Protein AF-A0A392M784-F1 (afdb_monomer_lite)

Organism: NCBI:txid97028

Sequence (162 aa):
MFQVIPKKRFYEVVTKDGVGLSFVLMVRTCFLNGAAPGSGLGYVGDTRVNPDLSTIRTIPWCKQDEMVIGDMNLKPGQAWEYCPRETLRRVCKILKDEFDLVVNAGFENEFYLLKSIAREGKEEWVPFDSSPYGCSAAFDDVSPLLREITSALHSMGIPVEQ

Foldseek 3Di:
DDDDDPPVCCVPPCQPFADKDAQFVLQQDPVPSGGDPPPPGDRPAIWGWHWDPVQWAQQPVHNVDIDTHTFTANDVVHGDPSGVVVVVVVVQCCCCPVPVDHDDDDDDDDDFDWDWDQDPNDTDIDGPDDDDPPDPVVCVVCVVVVVVVCVRCVSSVHHDDD

Structure (mmCIF, N/CA/C/O backbone):
data_AF-A0A392M784-F1
#
_entry.id   AF-A0A392M784-F1
#
loop_
_atom_site.group_PDB
_atom_site.id
_atom_site.type_symbol
_atom_site.label_atom_id
_atom_site.label_alt_id
_atom_site.label_comp_id
_atom_site.label_asym_id
_atom_site.label_entity_id
_atom_site.label_seq_id
_atom_site.pdbx_PDB_ins_code
_atom_site.Cartn_x
_atom_site.Cartn_y
_atom_site.Cartn_z
_atom_site.occupancy
_atom_site.B_iso_or_equiv
_atom_site.auth_seq_id
_atom_site.auth_comp_id
_atom_site.auth_asym_id
_atom_site.auth_atom_id
_atom_site.pdbx_PDB_model_num
ATOM 1 N N . MET A 1 1 ? 7.835 -0.022 7.501 1.00 67.81 1 MET A N 1
ATOM 2 C CA . MET A 1 1 ? 8.248 -1.076 8.456 1.00 67.81 1 MET A CA 1
ATOM 3 C C . MET A 1 1 ? 7.187 -2.159 8.470 1.00 67.81 1 MET A C 1
ATOM 5 O O . MET A 1 1 ? 6.022 -1.812 8.349 1.00 67.81 1 MET A O 1
ATOM 9 N N . PHE A 1 2 ? 7.567 -3.427 8.611 1.00 85.75 2 PHE A N 1
ATOM 10 C CA . PHE A 1 2 ? 6.635 -4.548 8.754 1.00 85.75 2 PHE A CA 1
ATOM 11 C C . PHE A 1 2 ? 7.114 -5.479 9.873 1.00 85.75 2 PHE A C 1
ATOM 13 O O . PHE A 1 2 ? 8.281 -5.431 10.263 1.00 85.75 2 PHE A O 1
ATOM 20 N N . GLN A 1 3 ? 6.213 -6.308 10.395 1.00 91.75 3 GLN A N 1
ATOM 21 C CA . GLN A 1 3 ? 6.540 -7.394 11.316 1.00 91.75 3 GLN A CA 1
ATOM 22 C C . GLN A 1 3 ? 6.053 -8.708 10.710 1.00 91.75 3 GLN A C 1
ATOM 24 O O . GLN A 1 3 ? 4.941 -8.772 10.191 1.00 91.75 3 GLN A O 1
ATOM 29 N N . VAL A 1 4 ? 6.880 -9.748 10.784 1.00 95.31 4 VAL A N 1
ATOM 30 C CA . VAL A 1 4 ? 6.514 -11.097 10.340 1.00 95.31 4 VAL A CA 1
ATOM 31 C C . VAL A 1 4 ? 6.059 -11.888 11.556 1.00 95.31 4 VAL A C 1
ATOM 33 O O . VAL A 1 4 ? 6.756 -11.939 12.570 1.00 95.31 4 VAL A O 1
ATOM 36 N N . ILE A 1 5 ? 4.872 -12.481 11.470 1.00 96.75 5 ILE A N 1
ATOM 37 C CA . ILE A 1 5 ? 4.220 -13.145 12.597 1.00 96.75 5 ILE A CA 1
ATOM 38 C C . ILE A 1 5 ? 3.848 -14.565 12.166 1.00 96.75 5 ILE A C 1
ATOM 40 O O . ILE A 1 5 ? 3.174 -14.723 11.150 1.00 96.75 5 ILE A O 1
ATOM 44 N N . PRO A 1 6 ? 4.220 -15.608 12.932 1.00 97.31 6 PRO A N 1
ATOM 45 C CA . PRO A 1 6 ? 3.782 -16.966 12.637 1.00 97.31 6 PRO A CA 1
ATOM 46 C C . PRO A 1 6 ? 2.255 -17.064 12.577 1.00 97.31 6 PRO A C 1
ATOM 48 O O . PRO A 1 6 ? 1.573 -16.605 13.498 1.00 97.31 6 PRO A O 1
ATOM 51 N N . LYS A 1 7 ? 1.724 -17.731 11.543 1.00 96.00 7 LYS A N 1
ATOM 52 C CA . LYS A 1 7 ? 0.280 -17.837 11.263 1.00 96.00 7 LYS A CA 1
ATOM 53 C C . LYS A 1 7 ? -0.553 -18.188 12.499 1.00 96.00 7 LYS A C 1
ATOM 55 O O . LYS A 1 7 ? -1.526 -17.508 12.807 1.00 96.00 7 LYS A O 1
ATOM 60 N N . LYS A 1 8 ? -0.128 -19.201 13.263 1.00 97.44 8 LYS A N 1
ATOM 61 C CA . LYS A 1 8 ? -0.809 -19.617 14.499 1.00 97.44 8 LYS A CA 1
ATOM 62 C C . LYS A 1 8 ? -0.930 -18.465 15.508 1.00 97.44 8 LYS A C 1
ATOM 64 O O . LYS A 1 8 ? -2.023 -18.165 15.971 1.00 97.44 8 LYS A O 1
ATOM 69 N N . ARG A 1 9 ? 0.177 -17.764 15.785 1.00 97.38 9 ARG A N 1
ATOM 70 C CA . ARG A 1 9 ? 0.198 -16.611 16.700 1.00 97.38 9 ARG A CA 1
ATOM 71 C C . ARG A 1 9 ? -0.657 -15.460 16.177 1.00 97.38 9 ARG A C 1
ATOM 73 O O . ARG A 1 9 ? -1.305 -14.788 16.977 1.00 97.38 9 ARG A O 1
ATOM 80 N N . PHE A 1 10 ? -0.647 -15.227 14.865 1.00 97.44 10 PHE A N 1
ATOM 81 C CA . PHE A 1 10 ? -1.450 -14.175 14.257 1.00 97.44 10 PHE A CA 1
ATOM 82 C C . PHE A 1 10 ? -2.935 -14.370 14.583 1.00 97.44 10 PHE A C 1
ATOM 84 O O . PHE A 1 10 ? -3.530 -13.512 15.232 1.00 97.44 10 PHE A O 1
ATOM 91 N N . TYR A 1 11 ? -3.493 -15.532 14.230 1.00 96.75 11 TYR A N 1
ATOM 92 C CA . TYR A 1 11 ? -4.918 -15.817 14.409 1.00 96.75 11 TYR A CA 1
ATOM 93 C C . TYR A 1 11 ? -5.334 -16.035 15.873 1.00 96.75 11 TYR A C 1
ATOM 95 O O . TYR A 1 11 ? -6.456 -15.685 16.235 1.00 96.75 11 TYR A O 1
ATOM 103 N N . GLU A 1 12 ? -4.463 -16.585 16.726 1.00 97.50 12 GLU A N 1
ATOM 104 C CA . GLU A 1 12 ? -4.803 -16.857 18.132 1.00 97.50 12 GLU A CA 1
ATOM 105 C C . GLU A 1 12 ? -4.721 -15.616 19.033 1.00 97.50 12 GLU A C 1
ATOM 107 O O . GLU A 1 12 ? -5.542 -15.485 19.951 1.00 97.50 12 GLU A O 1
ATOM 112 N N . VAL A 1 13 ? -3.750 -14.729 18.771 1.00 96.81 13 VAL A N 1
ATOM 113 C CA . VAL A 1 13 ? -3.366 -13.617 19.659 1.00 96.81 13 VAL A CA 1
ATOM 114 C C . VAL A 1 13 ? -3.489 -12.264 18.964 1.00 96.81 13 VAL A C 1
ATOM 116 O O . VAL A 1 13 ? -4.192 -11.383 19.446 1.00 96.81 13 VAL A O 1
ATOM 119 N N . VAL A 1 14 ? -2.819 -12.069 17.826 1.00 96.06 14 VAL A N 1
ATOM 120 C CA . VAL A 1 14 ? -2.635 -10.723 17.240 1.00 96.06 14 VAL A CA 1
ATOM 121 C C . VAL A 1 14 ? -3.935 -10.135 16.704 1.00 96.06 14 VAL A C 1
ATOM 123 O O . VAL A 1 14 ? -4.141 -8.930 16.805 1.00 96.06 14 VAL A O 1
ATOM 126 N N . THR A 1 15 ? -4.841 -10.965 16.195 1.00 95.75 15 THR A N 1
ATOM 127 C CA . THR A 1 15 ? -6.187 -10.524 15.796 1.00 95.75 15 THR A CA 1
ATOM 128 C C . THR A 1 15 ? -6.997 -9.931 16.951 1.00 95.75 15 THR A C 1
ATOM 130 O O . THR A 1 15 ? -7.871 -9.105 16.706 1.00 95.75 15 THR A O 1
ATOM 133 N N . LYS A 1 16 ? -6.700 -10.313 18.200 1.00 93.44 16 LYS A N 1
ATOM 134 C CA . LYS A 1 16 ? -7.401 -9.848 19.407 1.00 93.44 16 LYS A CA 1
ATOM 135 C C . LYS A 1 16 ? -6.649 -8.712 20.093 1.00 93.44 16 LYS A C 1
ATOM 137 O O . LYS A 1 16 ? -7.216 -7.656 20.352 1.00 93.44 16 LYS A O 1
ATOM 142 N N . ASP A 1 17 ? -5.357 -8.916 20.329 1.00 93.62 17 ASP A N 1
ATOM 143 C CA . ASP A 1 17 ? -4.550 -8.056 21.201 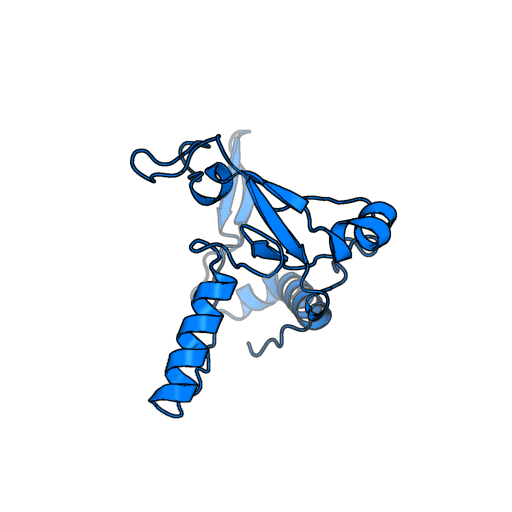1.00 93.62 17 ASP A CA 1
ATOM 144 C C . ASP A 1 17 ? -3.677 -7.058 20.424 1.00 93.62 17 ASP A C 1
ATOM 146 O O . ASP A 1 17 ? -3.053 -6.164 21.005 1.00 93.62 17 ASP A O 1
ATOM 150 N N . GLY A 1 18 ? -3.599 -7.217 19.100 1.00 94.06 18 GLY A N 1
ATOM 151 C CA . GLY A 1 18 ? -2.628 -6.523 18.266 1.00 94.06 18 GLY A CA 1
ATOM 152 C C . GLY A 1 18 ? -1.185 -6.909 18.600 1.00 94.06 18 GLY A C 1
ATOM 153 O O . GLY A 1 18 ? -0.894 -7.787 19.420 1.00 94.06 18 GLY A O 1
ATOM 154 N N . VAL A 1 19 ? -0.240 -6.229 17.963 1.00 94.88 19 VAL A N 1
ATOM 155 C CA . VAL A 1 19 ? 1.194 -6.413 18.208 1.00 94.88 19 VAL A CA 1
ATOM 156 C C . VAL A 1 19 ? 1.845 -5.100 18.630 1.00 94.88 19 VAL A C 1
ATOM 158 O O . VAL A 1 19 ? 1.451 -4.032 18.174 1.00 94.88 19 VAL A O 1
ATOM 161 N N . GLY A 1 20 ? 2.796 -5.162 19.562 1.00 93.50 20 GLY A N 1
ATOM 162 C CA . GLY A 1 20 ? 3.509 -3.976 20.035 1.00 93.50 20 GLY A CA 1
ATOM 163 C C . GLY A 1 20 ? 4.437 -3.404 18.961 1.00 93.50 20 GLY A C 1
ATOM 164 O O . GLY A 1 20 ? 5.107 -4.152 18.244 1.00 93.50 20 GLY A O 1
ATOM 165 N N . LEU A 1 21 ? 4.487 -2.079 18.871 1.00 92.88 21 LEU A N 1
ATOM 166 C CA . LEU A 1 21 ? 5.384 -1.336 17.996 1.00 92.88 21 LEU A CA 1
ATOM 167 C C . LEU A 1 21 ? 5.883 -0.087 18.734 1.00 92.88 21 LEU A C 1
ATOM 169 O O . LEU A 1 21 ? 5.079 0.739 19.155 1.00 92.88 21 LEU A O 1
ATOM 173 N N . SER A 1 22 ? 7.199 0.066 18.868 1.00 92.00 22 SER A N 1
ATOM 174 C CA . SER A 1 22 ? 7.787 1.229 19.545 1.00 92.00 22 SER A CA 1
ATOM 175 C C . SER A 1 22 ? 7.548 2.528 18.783 1.00 92.00 22 SER A C 1
ATOM 177 O O . SER A 1 22 ? 7.657 2.568 17.554 1.00 92.00 22 SER A O 1
ATOM 179 N N . PHE A 1 23 ? 7.277 3.614 19.514 1.00 92.38 23 PHE A N 1
ATOM 180 C CA . PHE A 1 23 ? 7.019 4.934 18.931 1.00 92.38 23 PHE A CA 1
ATOM 181 C C . PHE A 1 23 ? 8.160 5.448 18.052 1.00 92.38 23 PHE A C 1
ATOM 183 O O . PHE A 1 23 ? 7.907 6.096 17.034 1.00 92.38 23 PHE A O 1
ATOM 190 N N . VAL A 1 24 ? 9.411 5.108 18.385 1.00 90.50 24 VAL A N 1
ATOM 191 C CA . VAL A 1 24 ? 10.593 5.519 17.611 1.00 90.50 24 VAL A CA 1
ATOM 192 C C . VAL A 1 24 ? 10.512 5.108 16.140 1.00 90.50 24 VAL A C 1
ATOM 194 O O . VAL A 1 24 ? 11.099 5.748 15.270 1.00 90.50 24 VAL A O 1
ATOM 197 N N . LEU A 1 25 ? 9.773 4.040 15.840 1.00 89.62 25 LEU A N 1
ATOM 198 C CA . LEU A 1 25 ? 9.681 3.464 14.504 1.00 89.62 25 LEU A CA 1
ATOM 199 C C . LEU A 1 25 ? 8.876 4.355 13.549 1.00 89.62 25 LEU A C 1
ATOM 201 O O . LEU A 1 25 ? 9.091 4.274 12.342 1.00 89.62 25 LEU A O 1
ATOM 205 N N . MET A 1 26 ? 8.029 5.245 14.078 1.00 89.81 26 MET A N 1
ATOM 206 C CA . MET A 1 26 ? 7.319 6.258 13.289 1.00 89.81 26 MET A CA 1
ATOM 207 C C . MET A 1 26 ? 8.181 7.459 12.914 1.00 89.81 26 MET A C 1
ATOM 209 O O . MET A 1 26 ? 7.872 8.155 11.953 1.00 89.81 26 MET A O 1
ATOM 213 N N . VAL A 1 27 ? 9.259 7.705 13.658 1.00 89.50 27 VAL A N 1
ATOM 214 C CA . VAL A 1 27 ? 10.143 8.866 13.459 1.00 89.50 27 VAL A CA 1
ATOM 215 C C . VAL A 1 27 ? 11.533 8.465 12.992 1.00 89.50 27 VAL A C 1
ATOM 217 O O . VAL A 1 27 ? 12.440 9.298 12.935 1.00 89.50 27 VAL A O 1
ATOM 220 N N . ARG A 1 28 ? 11.723 7.186 12.657 1.00 89.31 28 ARG A N 1
ATOM 221 C CA . ARG A 1 28 ? 12.974 6.702 12.091 1.00 89.31 28 ARG A CA 1
ATOM 222 C C . ARG A 1 28 ? 13.112 7.225 10.666 1.00 89.31 28 ARG A C 1
ATOM 224 O O . ARG A 1 28 ? 12.283 6.931 9.809 1.00 89.31 28 ARG A O 1
ATOM 231 N N . THR A 1 29 ? 14.193 7.948 10.401 1.00 85.94 29 THR A N 1
ATOM 232 C CA . THR A 1 29 ? 14.493 8.431 9.049 1.00 85.94 29 THR A CA 1
ATOM 233 C C . THR A 1 29 ? 15.289 7.394 8.263 1.00 85.94 29 THR A C 1
ATOM 235 O O . THR A 1 29 ? 16.063 6.618 8.831 1.00 85.94 29 THR A O 1
ATOM 238 N N . CYS A 1 30 ? 15.121 7.391 6.939 1.00 85.06 30 CYS A N 1
ATOM 239 C CA . CYS A 1 30 ? 15.891 6.526 6.044 1.00 85.06 30 CYS A CA 1
ATOM 240 C C . CYS A 1 30 ? 17.397 6.834 6.078 1.00 85.06 30 CYS A C 1
ATOM 242 O O . CYS A 1 30 ? 18.202 5.922 5.936 1.00 85.06 30 CYS A O 1
ATOM 244 N N . PHE A 1 31 ? 17.776 8.095 6.313 1.00 84.25 31 PHE A N 1
ATOM 245 C CA . PHE A 1 31 ? 19.171 8.534 6.303 1.00 84.25 31 PHE A CA 1
ATOM 246 C C . PHE A 1 31 ? 19.920 8.229 7.607 1.00 84.25 31 PHE A C 1
ATOM 248 O O . PHE A 1 31 ? 21.057 7.774 7.570 1.00 84.25 31 PHE A O 1
ATOM 255 N N . LEU A 1 32 ? 19.301 8.464 8.770 1.00 82.81 32 LEU A N 1
ATOM 256 C CA . LEU A 1 32 ? 19.981 8.293 10.063 1.00 82.81 32 LEU A CA 1
ATOM 257 C C . LEU A 1 32 ? 19.871 6.868 10.609 1.00 82.81 32 LEU A C 1
ATOM 259 O O . LEU A 1 32 ? 20.575 6.522 11.554 1.00 82.81 32 LEU A O 1
ATOM 263 N N . ASN A 1 33 ? 18.927 6.073 10.089 1.00 82.25 33 ASN A N 1
ATOM 264 C CA . ASN A 1 33 ? 18.476 4.825 10.713 1.00 82.25 33 ASN A CA 1
ATOM 265 C C . ASN A 1 33 ? 18.160 4.998 12.219 1.00 82.25 33 ASN A C 1
ATOM 267 O O . ASN A 1 33 ? 18.283 4.075 13.024 1.00 82.25 33 ASN A O 1
ATOM 271 N N . GLY A 1 34 ? 17.742 6.207 12.597 1.00 84.25 34 GLY A N 1
ATOM 272 C CA . GLY A 1 34 ? 17.524 6.650 13.967 1.00 84.25 34 GLY A CA 1
ATOM 273 C C . GLY A 1 34 ? 16.402 7.679 14.036 1.00 84.25 34 GLY A C 1
ATOM 274 O O . GLY A 1 34 ? 15.895 8.128 13.004 1.00 84.25 34 GLY A O 1
ATOM 275 N N . ALA A 1 35 ? 15.994 8.017 15.258 1.00 86.75 35 ALA A N 1
ATOM 276 C CA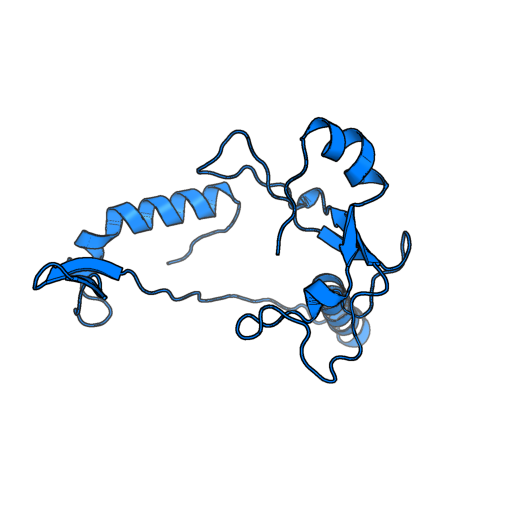 . ALA A 1 35 ? 14.940 8.996 15.497 1.00 86.75 35 ALA A CA 1
ATOM 277 C C . ALA A 1 35 ? 15.329 10.368 14.930 1.00 86.75 35 ALA A C 1
ATOM 279 O O . ALA A 1 35 ? 16.435 10.853 15.182 1.00 86.75 35 ALA A O 1
ATOM 280 N N . ALA A 1 36 ? 14.415 11.008 14.203 1.00 87.75 36 ALA A N 1
ATOM 281 C CA . ALA A 1 36 ? 14.577 12.395 13.792 1.00 87.75 36 ALA A CA 1
ATOM 282 C C . ALA A 1 36 ? 14.710 13.306 15.035 1.00 87.75 36 ALA A C 1
ATOM 284 O O . ALA A 1 36 ? 13.822 13.272 15.902 1.00 87.75 36 ALA A O 1
ATOM 285 N N . PRO A 1 37 ? 15.779 14.121 15.149 1.00 88.12 37 PRO A N 1
ATOM 286 C CA . PRO A 1 37 ? 15.921 15.081 16.241 1.00 88.12 37 PRO A CA 1
ATOM 287 C C . PRO A 1 37 ? 14.716 16.025 16.320 1.00 88.12 37 PRO A C 1
ATOM 289 O O . PRO A 1 37 ? 14.230 16.501 15.298 1.00 88.12 37 PRO A O 1
ATOM 292 N N . GLY A 1 38 ? 14.222 16.290 17.533 1.00 89.50 38 GLY A N 1
ATOM 293 C CA . GLY A 1 38 ? 13.086 17.196 17.755 1.00 89.50 38 GLY A CA 1
ATOM 294 C C . GLY A 1 38 ? 11.703 16.620 17.426 1.00 89.50 38 GLY A C 1
ATOM 295 O O . GLY A 1 38 ? 10.715 17.329 17.562 1.00 89.50 38 GLY A O 1
ATOM 296 N N . SER A 1 39 ? 11.598 15.343 17.045 1.00 88.38 39 SER A N 1
ATOM 297 C CA . SER A 1 39 ? 10.314 14.716 16.687 1.00 88.38 39 SER A CA 1
ATOM 298 C C . SER A 1 39 ? 9.352 14.478 17.858 1.00 88.38 39 SER A C 1
ATOM 300 O O . SER A 1 39 ? 8.193 14.139 17.635 1.00 88.38 39 SER A O 1
ATOM 302 N N . GLY A 1 40 ? 9.819 14.609 19.103 1.00 88.50 40 GLY A N 1
ATOM 303 C CA . GLY A 1 40 ? 9.017 14.360 20.307 1.00 88.50 40 GLY A CA 1
ATOM 304 C C . GLY A 1 40 ? 8.733 12.880 20.597 1.00 88.50 40 GLY A C 1
ATOM 305 O O . GLY A 1 40 ? 8.229 12.568 21.672 1.00 88.50 40 GLY A O 1
ATOM 306 N N . LEU A 1 41 ? 9.102 11.963 19.695 1.00 89.19 41 LEU A N 1
ATOM 307 C CA . LEU A 1 41 ? 8.971 10.518 19.879 1.00 89.19 41 LEU A CA 1
ATOM 308 C C . LEU A 1 41 ? 10.347 9.874 20.071 1.00 89.19 41 LEU A C 1
ATOM 310 O O . LEU A 1 41 ? 11.327 10.227 19.414 1.00 89.19 41 LEU A O 1
ATOM 314 N N . GLY A 1 42 ? 10.420 8.913 20.989 1.00 85.81 42 GLY A N 1
ATOM 315 C CA . GLY A 1 42 ? 11.658 8.228 21.348 1.00 85.81 42 GLY A CA 1
ATOM 316 C C . GLY A 1 42 ? 11.460 6.729 21.529 1.00 85.81 42 GLY A C 1
ATOM 317 O O . GLY A 1 42 ? 10.439 6.164 21.149 1.00 85.81 42 GLY A O 1
ATOM 318 N N . TYR A 1 43 ? 12.456 6.082 22.132 1.00 86.62 43 TYR A N 1
ATOM 319 C CA . TYR A 1 43 ? 12.458 4.636 22.391 1.00 86.62 43 TYR A CA 1
ATOM 320 C C . TYR A 1 43 ? 11.533 4.207 23.538 1.00 86.62 43 TYR A C 1
ATOM 322 O O . TYR A 1 43 ? 11.378 3.015 23.786 1.00 86.62 43 TYR A O 1
ATOM 330 N N . VAL A 1 44 ? 10.957 5.167 24.263 1.00 88.38 44 VAL A N 1
ATOM 331 C CA . VAL A 1 44 ? 10.062 4.909 25.391 1.00 88.38 44 VAL A CA 1
ATOM 332 C C . VAL A 1 44 ? 8.618 4.981 24.911 1.00 88.38 44 VAL A C 1
ATOM 334 O O . VAL A 1 44 ? 8.198 5.996 24.357 1.00 88.38 44 VAL A O 1
ATOM 337 N N . GLY A 1 45 ? 7.862 3.922 25.192 1.00 88.44 45 GLY A N 1
ATOM 338 C CA . GLY A 1 45 ? 6.454 3.805 24.832 1.00 88.44 45 GLY A CA 1
ATOM 339 C C . GLY A 1 45 ? 6.231 3.031 23.535 1.00 88.44 45 GLY A C 1
ATOM 340 O O . GLY A 1 45 ? 7.044 3.065 22.607 1.00 88.44 45 GLY A O 1
ATOM 341 N N . ASP A 1 46 ? 5.094 2.342 23.499 1.00 91.56 46 ASP A N 1
ATOM 342 C CA . ASP A 1 46 ? 4.679 1.493 22.392 1.00 91.56 46 ASP A CA 1
ATOM 343 C C . ASP A 1 46 ? 3.227 1.786 22.010 1.00 91.56 46 ASP A C 1
ATOM 345 O O . ASP A 1 46 ? 2.374 2.062 22.858 1.00 91.56 46 ASP A O 1
ATOM 349 N N . THR A 1 47 ? 2.938 1.662 20.720 1.00 93.75 47 THR A N 1
ATOM 350 C CA . THR A 1 47 ? 1.582 1.536 20.192 1.00 93.75 47 THR A CA 1
ATOM 351 C C . THR A 1 47 ? 1.251 0.059 19.983 1.00 93.75 47 THR A C 1
ATOM 353 O O . THR A 1 47 ? 2.133 -0.795 19.859 1.00 93.75 47 THR A O 1
ATOM 356 N N . ARG A 1 48 ? -0.040 -0.263 19.940 1.00 94.69 48 ARG A N 1
ATOM 357 C CA . ARG A 1 48 ? -0.554 -1.548 19.478 1.00 94.69 48 ARG A CA 1
ATOM 358 C C . ARG A 1 48 ? -1.014 -1.428 18.037 1.00 94.69 48 ARG A C 1
ATOM 360 O O . ARG A 1 48 ? -1.872 -0.614 17.724 1.00 94.69 48 ARG A O 1
ATOM 367 N N . VAL A 1 49 ? -0.447 -2.261 17.177 1.00 95.25 49 VAL A N 1
ATOM 368 C CA . VAL A 1 49 ? -0.864 -2.422 15.789 1.00 95.25 49 VAL A CA 1
ATOM 369 C C . VAL A 1 49 ? -1.928 -3.512 15.741 1.00 95.25 49 VAL A C 1
ATOM 371 O O . VAL A 1 49 ? -1.624 -4.689 15.944 1.00 95.25 49 VAL A O 1
ATOM 374 N N . ASN A 1 50 ? -3.175 -3.128 15.498 1.00 95.38 50 ASN A N 1
ATOM 375 C CA . ASN A 1 50 ? -4.304 -4.042 15.358 1.00 95.38 50 ASN A CA 1
ATOM 376 C C . ASN A 1 50 ? -4.548 -4.318 13.867 1.00 95.38 50 ASN A C 1
ATOM 378 O O . ASN A 1 50 ? -4.707 -3.361 13.109 1.00 95.38 50 ASN A O 1
ATOM 382 N N . PRO A 1 51 ? -4.554 -5.585 13.420 1.00 96.31 51 PRO A N 1
ATOM 383 C CA . PRO A 1 51 ? -4.716 -5.903 12.005 1.00 96.31 51 PRO A CA 1
ATOM 384 C C . PRO A 1 51 ? -6.145 -5.625 11.525 1.00 96.31 51 PRO A C 1
ATOM 386 O O . PRO A 1 51 ? -7.115 -6.046 12.153 1.00 96.31 51 PRO A O 1
ATOM 389 N N . ASP A 1 52 ? -6.271 -4.976 10.371 1.00 96.50 52 ASP A N 1
ATOM 390 C CA . ASP A 1 52 ? -7.531 -4.828 9.651 1.00 96.50 52 ASP A CA 1
ATOM 391 C C . ASP A 1 52 ? -7.733 -6.045 8.742 1.00 96.50 52 ASP A C 1
ATOM 393 O O . ASP A 1 52 ? -7.177 -6.129 7.643 1.00 96.50 52 ASP A O 1
ATOM 397 N N . LEU A 1 53 ? -8.527 -7.009 9.209 1.00 96.81 53 LEU A N 1
ATOM 398 C CA . LEU A 1 53 ? -8.717 -8.294 8.529 1.00 96.81 53 LEU A CA 1
ATOM 399 C C . LEU A 1 53 ? -9.345 -8.159 7.133 1.00 96.81 53 LEU A C 1
ATOM 401 O O . LEU A 1 53 ? -9.159 -9.046 6.302 1.00 96.81 53 LEU A O 1
ATOM 405 N N . SER A 1 54 ? -10.026 -7.044 6.837 1.00 96.62 54 SER A N 1
ATOM 406 C CA . SER A 1 54 ? -10.563 -6.775 5.493 1.00 96.62 54 SER A CA 1
ATOM 407 C C . SER A 1 54 ? -9.459 -6.561 4.443 1.00 96.62 54 SER A C 1
ATOM 409 O O . SER A 1 54 ? -9.670 -6.739 3.237 1.00 96.62 54 SER A O 1
ATOM 411 N N . THR A 1 55 ? -8.249 -6.231 4.902 1.00 97.00 55 THR A N 1
ATOM 412 C CA . THR A 1 55 ? -7.080 -5.950 4.061 1.00 97.00 55 THR A CA 1
ATOM 413 C C . THR A 1 55 ? -6.175 -7.159 3.841 1.00 97.00 55 THR A C 1
ATOM 415 O O . THR A 1 55 ? -5.147 -7.015 3.185 1.00 97.00 55 THR A O 1
ATOM 418 N N . ILE A 1 56 ? -6.529 -8.346 4.355 1.00 96.56 56 ILE A N 1
ATOM 419 C CA . ILE A 1 56 ? -5.714 -9.552 4.159 1.00 96.56 56 ILE A CA 1
ATOM 420 C C . ILE A 1 56 ? -5.587 -9.861 2.665 1.00 96.56 56 ILE A C 1
ATOM 422 O O . ILE A 1 56 ? -6.591 -9.943 1.952 1.00 96.56 56 ILE A O 1
ATOM 426 N N . ARG A 1 57 ? -4.351 -10.050 2.198 1.00 96.44 57 ARG A N 1
ATOM 427 C CA . ARG A 1 57 ? -4.024 -10.495 0.837 1.00 96.44 57 ARG A CA 1
ATOM 428 C C . ARG A 1 57 ? -2.916 -11.542 0.881 1.00 96.44 57 ARG A C 1
ATOM 430 O O . ARG A 1 57 ? -1.938 -11.373 1.604 1.00 96.44 57 ARG A O 1
ATOM 437 N N . THR A 1 58 ? -3.042 -12.605 0.093 1.00 96.06 58 THR A N 1
ATOM 438 C CA . THR A 1 58 ? -1.946 -13.560 -0.132 1.00 96.06 58 THR A CA 1
ATOM 439 C C . THR A 1 58 ? -0.861 -12.908 -0.985 1.00 96.06 58 THR A C 1
ATOM 441 O O . THR A 1 58 ? -1.171 -12.211 -1.950 1.00 96.06 58 THR A O 1
ATOM 444 N N . ILE A 1 59 ? 0.409 -13.130 -0.645 1.00 95.19 59 ILE A N 1
ATOM 445 C CA . ILE A 1 59 ? 1.534 -12.543 -1.380 1.00 95.19 59 ILE A CA 1
ATOM 446 C C . ILE A 1 59 ? 1.756 -13.333 -2.687 1.00 95.19 59 ILE A C 1
ATOM 448 O O . ILE A 1 59 ? 2.029 -14.534 -2.618 1.00 95.19 59 ILE A O 1
ATOM 452 N N . PRO A 1 60 ? 1.690 -12.712 -3.884 1.00 95.12 60 PRO A N 1
ATOM 453 C CA . PRO A 1 60 ? 1.690 -13.454 -5.155 1.00 95.12 60 PRO A CA 1
ATOM 454 C C . PRO A 1 60 ? 2.958 -14.285 -5.396 1.00 95.12 60 PRO A C 1
ATOM 456 O O . PRO A 1 60 ? 2.887 -15.416 -5.882 1.00 95.12 60 PRO A O 1
ATOM 459 N N . TRP A 1 61 ? 4.114 -13.749 -4.996 1.00 93.38 61 TRP A N 1
ATOM 460 C CA . TRP A 1 61 ? 5.422 -14.405 -5.097 1.00 93.38 61 TRP A CA 1
ATOM 461 C C . TRP A 1 61 ? 5.780 -15.272 -3.877 1.00 93.38 61 TRP A C 1
ATOM 463 O O . TRP A 1 61 ? 6.769 -15.997 -3.919 1.00 93.38 61 TRP A O 1
ATOM 473 N N . CYS A 1 62 ? 4.984 -15.241 -2.800 1.00 94.62 62 CYS A N 1
ATOM 474 C CA . CYS A 1 62 ? 5.162 -16.094 -1.624 1.00 94.62 62 CYS A CA 1
ATOM 475 C C . CYS A 1 62 ? 3.807 -16.621 -1.139 1.00 94.62 62 CYS A C 1
ATOM 477 O O . CYS A 1 62 ? 3.233 -16.141 -0.165 1.00 94.62 62 CYS A O 1
ATOM 479 N N . LYS A 1 63 ? 3.281 -17.638 -1.830 1.00 91.69 63 LYS A N 1
ATOM 480 C CA . LYS A 1 63 ? 1.908 -18.143 -1.625 1.00 91.69 63 LYS A CA 1
ATOM 481 C C . LYS A 1 63 ? 1.631 -18.730 -0.233 1.00 91.69 63 LYS A C 1
ATOM 483 O O . LYS A 1 63 ? 0.486 -19.044 0.073 1.00 91.69 63 LYS A O 1
ATOM 488 N N . GLN A 1 64 ? 2.666 -18.938 0.578 1.00 94.56 64 GLN A N 1
ATOM 489 C CA . GLN A 1 64 ? 2.542 -19.425 1.954 1.00 94.56 64 GLN A CA 1
ATOM 490 C C . GLN A 1 64 ? 2.284 -18.291 2.957 1.00 94.56 64 GLN A C 1
ATOM 492 O O . GLN A 1 64 ? 1.831 -18.568 4.069 1.00 94.56 64 GLN A O 1
ATOM 497 N N . ASP A 1 65 ? 2.517 -17.043 2.543 1.00 95.69 65 ASP A N 1
ATOM 498 C CA . ASP A 1 65 ? 2.440 -15.858 3.384 1.00 95.69 65 ASP A CA 1
ATOM 499 C C . ASP A 1 65 ? 1.269 -14.946 2.993 1.00 95.69 65 ASP A C 1
ATOM 501 O O . ASP A 1 65 ? 0.828 -14.863 1.841 1.00 95.69 65 ASP A O 1
ATOM 505 N N . GLU A 1 66 ? 0.782 -14.217 3.992 1.00 95.94 66 GLU A N 1
ATOM 506 C CA . GLU A 1 66 ? -0.283 -13.227 3.874 1.00 95.94 66 GLU A CA 1
ATOM 507 C C . GLU A 1 66 ? 0.241 -11.877 4.372 1.00 95.94 66 GLU A C 1
ATOM 509 O O . GLU A 1 66 ? 1.016 -11.810 5.328 1.00 95.94 66 GLU A O 1
ATOM 514 N N . MET A 1 67 ? -0.206 -10.793 3.744 1.00 96.50 67 MET A N 1
ATOM 515 C CA . MET A 1 67 ? -0.015 -9.439 4.245 1.00 96.50 67 MET A CA 1
ATOM 516 C C . MET A 1 67 ? -1.331 -8.874 4.761 1.00 96.50 67 MET A C 1
ATOM 518 O O . MET A 1 67 ? -2.400 -9.147 4.218 1.00 96.50 67 MET A O 1
ATOM 522 N N . VAL A 1 68 ? -1.239 -8.067 5.811 1.00 97.31 68 VAL A N 1
ATOM 523 C CA . VAL A 1 68 ? -2.372 -7.383 6.426 1.00 97.31 68 VAL A CA 1
ATOM 524 C C . VAL A 1 68 ? -1.922 -6.001 6.864 1.00 97.31 68 VAL A C 1
ATOM 526 O O . VAL A 1 68 ? -0.827 -5.837 7.409 1.00 97.31 68 VAL A O 1
ATOM 529 N N . ILE A 1 69 ? -2.751 -4.995 6.612 1.00 96.75 69 ILE A N 1
ATOM 530 C CA . ILE A 1 69 ? -2.489 -3.639 7.077 1.00 96.75 69 ILE A CA 1
ATOM 531 C C . ILE A 1 69 ? -3.024 -3.512 8.503 1.00 96.75 69 ILE A C 1
ATOM 533 O O . ILE A 1 69 ? -4.086 -4.040 8.823 1.00 96.75 69 ILE A O 1
ATOM 537 N N . GLY A 1 70 ? -2.285 -2.824 9.370 1.00 95.00 70 GLY A N 1
ATOM 538 C CA . GLY A 1 70 ? -2.692 -2.592 10.751 1.00 95.00 70 GLY A CA 1
ATOM 539 C C . GLY A 1 70 ? -2.936 -1.122 11.067 1.00 95.00 70 GLY A C 1
ATOM 540 O O . GLY A 1 70 ? -2.286 -0.235 10.510 1.00 95.00 70 GLY A O 1
ATOM 541 N N . ASP A 1 71 ? -3.848 -0.887 12.002 1.00 95.62 71 ASP A N 1
ATOM 542 C CA . ASP A 1 71 ? -4.109 0.415 12.605 1.00 95.62 71 ASP A CA 1
ATOM 543 C C . ASP A 1 71 ? -3.359 0.539 13.931 1.00 95.62 71 ASP A C 1
ATOM 545 O O . ASP A 1 71 ? -3.231 -0.430 14.676 1.00 95.62 71 ASP A O 1
ATOM 549 N N . MET A 1 72 ? -2.854 1.734 14.228 1.00 95.38 72 MET A N 1
ATOM 550 C CA . MET A 1 72 ? -2.056 1.997 15.426 1.00 95.38 72 MET A CA 1
ATOM 551 C C . MET A 1 72 ? -2.917 2.608 16.528 1.00 95.38 72 MET A C 1
ATOM 553 O O . MET A 1 72 ? -3.530 3.657 16.335 1.00 95.38 72 MET A O 1
ATOM 557 N N . ASN A 1 73 ? -2.915 1.979 17.698 1.00 95.06 73 ASN A N 1
ATOM 558 C CA . ASN A 1 73 ? -3.727 2.338 18.854 1.00 95.06 73 ASN A CA 1
ATOM 559 C C . ASN A 1 73 ? -2.853 2.539 20.102 1.00 95.06 73 ASN A C 1
ATOM 561 O O . ASN A 1 73 ? -1.876 1.820 20.311 1.00 95.06 73 ASN A O 1
ATOM 565 N N . LEU A 1 74 ? -3.185 3.505 20.958 1.00 92.50 74 LEU A N 1
ATOM 566 C CA . LEU A 1 74 ? -2.541 3.654 22.275 1.00 92.50 74 LEU A CA 1
ATOM 567 C C . LEU A 1 74 ? -3.098 2.649 23.284 1.00 92.50 74 LEU A C 1
ATOM 569 O O . LEU A 1 74 ? -2.375 2.123 24.128 1.00 92.50 74 LEU A O 1
ATOM 573 N N . LYS A 1 75 ? -4.404 2.401 23.199 1.00 87.25 75 LYS A N 1
ATOM 574 C CA . LYS A 1 75 ? -5.163 1.463 24.028 1.00 87.25 75 LYS A CA 1
ATOM 575 C C . LYS A 1 75 ? -6.238 0.812 23.154 1.00 87.25 75 LYS A C 1
ATOM 577 O O . LYS A 1 75 ? -6.570 1.379 22.112 1.00 87.25 75 LYS A O 1
ATOM 582 N N . PRO A 1 76 ? -6.810 -0.338 23.545 1.00 82.19 76 PRO A N 1
ATOM 583 C CA . PRO A 1 76 ? -7.936 -0.923 22.820 1.00 82.19 76 PRO A CA 1
ATOM 584 C C . PRO A 1 76 ? -9.049 0.111 22.584 1.00 82.19 76 PRO A C 1
ATOM 586 O O . PRO A 1 76 ? -9.505 0.753 23.527 1.00 82.19 76 PRO A O 1
ATOM 589 N N . GLY A 1 77 ? -9.436 0.311 21.321 1.00 82.69 77 GLY A N 1
ATOM 590 C CA . GLY A 1 77 ? -10.452 1.294 20.920 1.00 82.69 77 GLY A CA 1
ATOM 591 C C . GLY A 1 77 ? -9.996 2.761 20.896 1.00 82.69 77 GLY A C 1
ATOM 592 O O . GLY A 1 77 ? -10.784 3.623 20.521 1.00 82.69 77 GLY A O 1
ATOM 593 N N . GLN A 1 78 ? -8.746 3.065 21.261 1.00 93.06 78 GLN A N 1
ATOM 594 C CA . GLN A 1 78 ? -8.186 4.416 21.221 1.00 93.06 78 GLN A CA 1
ATOM 595 C C . GLN A 1 78 ? -7.064 4.496 20.185 1.00 93.06 78 GLN A C 1
ATOM 597 O O . GLN A 1 78 ? -5.914 4.143 20.471 1.00 93.06 78 GLN A O 1
ATOM 602 N N . ALA A 1 79 ? -7.393 5.019 19.006 1.00 95.06 79 ALA A N 1
ATOM 603 C CA . ALA A 1 79 ? -6.416 5.267 17.959 1.00 95.06 79 ALA A CA 1
ATOM 604 C C . ALA A 1 79 ? -5.309 6.216 18.424 1.00 95.06 79 ALA A C 1
ATOM 606 O O . ALA A 1 79 ? -5.543 7.182 19.156 1.00 95.06 79 ALA A O 1
ATOM 607 N N . TRP A 1 80 ? -4.087 5.929 17.991 1.00 95.25 80 TRP A N 1
ATOM 608 C CA . TRP A 1 80 ? -2.949 6.790 18.258 1.00 95.25 80 TRP A CA 1
ATOM 609 C C . TRP A 1 80 ? -3.009 8.026 17.360 1.00 95.25 80 TRP A C 1
ATOM 611 O O . TRP A 1 80 ? -3.351 7.933 16.180 1.00 95.25 80 TRP A O 1
ATOM 621 N N . GLU A 1 81 ? -2.662 9.193 17.898 1.00 92.50 81 GLU A N 1
ATOM 622 C CA . GLU A 1 81 ? -2.703 10.461 17.158 1.00 92.50 81 GLU A CA 1
ATOM 623 C C . GLU A 1 81 ? -1.819 10.444 15.899 1.00 92.50 81 GLU A C 1
ATOM 625 O O . GLU A 1 81 ? -2.196 11.027 14.884 1.00 92.50 81 GLU A O 1
ATOM 630 N N . TYR A 1 82 ? -0.723 9.677 15.932 1.00 92.69 82 TYR A N 1
ATOM 631 C CA . TYR A 1 82 ? 0.213 9.497 14.822 1.00 92.69 82 TYR A CA 1
ATOM 632 C C . TYR A 1 82 ? -0.152 8.341 13.879 1.00 92.69 82 TYR A C 1
ATOM 634 O O . TYR A 1 82 ? 0.662 7.979 13.034 1.00 92.69 82 TYR A O 1
ATOM 642 N N . CYS A 1 83 ? -1.345 7.741 13.990 1.00 95.19 83 CYS A N 1
ATOM 643 C CA . CYS A 1 83 ? -1.797 6.729 13.036 1.00 95.19 83 CYS A CA 1
ATOM 644 C C . CYS A 1 83 ? -2.228 7.383 11.707 1.00 95.19 83 CYS A C 1
ATOM 646 O O . CYS A 1 83 ? -3.273 8.038 11.676 1.00 95.19 83 CYS A O 1
ATOM 648 N N . PRO A 1 84 ? -1.512 7.183 10.580 1.00 95.00 84 PRO A N 1
ATOM 649 C CA . PRO A 1 84 ? -1.858 7.846 9.321 1.00 95.00 84 PRO A CA 1
ATOM 650 C C . PRO A 1 84 ? -3.211 7.387 8.767 1.00 95.00 84 PRO A C 1
ATOM 652 O O . PRO A 1 84 ? -3.973 8.200 8.249 1.00 95.00 84 PRO A O 1
ATOM 655 N N . ARG A 1 85 ? -3.534 6.094 8.924 1.00 96.06 85 ARG A N 1
ATOM 656 C CA . ARG A 1 85 ? -4.818 5.517 8.495 1.00 96.06 85 ARG A CA 1
ATOM 657 C C . ARG A 1 85 ? -5.984 6.141 9.246 1.00 96.06 85 ARG A C 1
ATOM 659 O O . ARG A 1 85 ? -6.961 6.536 8.618 1.00 96.06 85 ARG A O 1
ATOM 666 N N . GLU A 1 86 ? -5.858 6.292 10.562 1.00 96.25 86 GLU A N 1
ATOM 667 C CA . GLU A 1 86 ? -6.906 6.941 11.341 1.00 96.25 86 GLU A CA 1
ATOM 668 C C . GLU A 1 86 ? -7.011 8.433 11.028 1.00 96.25 86 GLU A C 1
ATOM 670 O O . GLU A 1 86 ? -8.114 8.954 10.901 1.00 96.25 86 GLU A O 1
ATOM 675 N N . THR A 1 87 ? -5.888 9.126 10.830 1.00 96.12 87 THR A N 1
ATOM 676 C CA . THR A 1 87 ? -5.915 10.525 10.387 1.00 96.12 87 THR A CA 1
ATOM 677 C C . THR A 1 87 ? -6.693 10.685 9.083 1.00 96.12 87 THR A C 1
ATOM 679 O O . THR A 1 87 ? -7.563 11.551 9.018 1.00 96.12 87 THR A O 1
ATOM 682 N N . LEU A 1 88 ? -6.464 9.821 8.088 1.00 96.69 88 LEU A N 1
ATOM 683 C CA . LEU A 1 88 ? -7.231 9.843 6.842 1.00 96.69 88 LEU A CA 1
ATOM 684 C C . LEU A 1 88 ? -8.725 9.583 7.088 1.00 96.69 88 LEU A C 1
ATOM 686 O O . LEU A 1 88 ? -9.558 10.335 6.591 1.00 96.69 88 LEU A O 1
ATOM 690 N N . ARG A 1 89 ? -9.079 8.572 7.895 1.00 96.31 89 ARG A N 1
ATOM 691 C CA . ARG A 1 89 ? -10.486 8.281 8.231 1.00 96.31 89 ARG A CA 1
ATOM 692 C C . ARG A 1 89 ? -11.173 9.462 8.913 1.00 96.31 89 ARG A C 1
ATOM 694 O O . ARG A 1 89 ? -12.299 9.787 8.544 1.00 96.31 89 ARG A O 1
ATOM 701 N N . ARG A 1 90 ? -10.499 10.130 9.857 1.00 96.62 90 ARG A N 1
ATOM 702 C CA . ARG A 1 90 ? -11.017 11.330 10.536 1.00 96.62 90 ARG A CA 1
ATOM 703 C C . ARG A 1 90 ? -11.267 12.468 9.555 1.00 96.62 90 ARG A C 1
ATOM 705 O O . ARG A 1 90 ? -12.346 13.047 9.582 1.00 96.62 90 ARG A O 1
ATOM 712 N N . VAL A 1 91 ? -10.310 12.759 8.672 1.00 97.44 91 VAL A N 1
ATOM 713 C CA . VAL A 1 91 ? -10.462 13.816 7.659 1.00 97.44 91 VAL A CA 1
ATOM 714 C C . VAL A 1 91 ? -11.608 13.491 6.697 1.00 97.44 91 VAL A C 1
ATOM 716 O O . VAL A 1 91 ? -12.460 14.343 6.463 1.00 97.44 91 VAL A O 1
ATOM 719 N N . CYS A 1 92 ? -11.701 12.253 6.202 1.00 97.94 92 CYS A N 1
ATOM 720 C CA . CYS A 1 92 ? -12.815 11.830 5.351 1.00 97.94 92 CYS A CA 1
ATOM 721 C C . CYS A 1 92 ? -14.170 11.921 6.070 1.00 97.94 92 CYS A C 1
ATOM 723 O O . CYS A 1 92 ? -15.159 12.319 5.459 1.00 97.94 92 CYS A O 1
ATOM 725 N N . LYS A 1 93 ? -14.222 11.583 7.365 1.00 97.69 93 LYS A N 1
ATOM 726 C CA . LYS A 1 93 ? -15.437 11.709 8.178 1.00 97.69 93 LYS A CA 1
ATOM 727 C C . LYS A 1 93 ? -15.867 13.167 8.330 1.00 97.69 93 LYS A C 1
ATOM 729 O O . LYS A 1 93 ? -17.038 13.451 8.128 1.00 97.69 93 LYS A O 1
ATOM 734 N N . ILE A 1 94 ? -14.934 14.076 8.616 1.00 98.38 94 ILE A N 1
ATOM 735 C CA . ILE A 1 94 ? -15.202 15.523 8.684 1.00 98.38 94 ILE A CA 1
ATOM 736 C C . ILE A 1 94 ? -15.772 16.020 7.351 1.00 98.38 94 ILE A C 1
ATOM 738 O O . ILE A 1 94 ? -16.821 16.654 7.331 1.00 98.38 94 ILE A O 1
ATOM 742 N N . LEU A 1 95 ? -15.136 15.669 6.227 1.00 98.38 95 LEU A N 1
ATOM 743 C CA . LEU A 1 95 ? -15.611 16.053 4.893 1.00 98.38 95 LEU A CA 1
ATOM 744 C C . LEU A 1 95 ? -17.041 15.577 4.618 1.00 98.38 95 LEU A C 1
ATOM 746 O O . LEU A 1 95 ? -17.843 16.325 4.060 1.00 98.38 95 LEU A O 1
ATOM 750 N N . LYS A 1 96 ? -17.370 14.350 5.031 1.00 98.38 96 LYS A N 1
ATOM 751 C CA . LYS A 1 96 ? -18.705 13.795 4.832 1.00 98.38 96 LYS A CA 1
ATOM 752 C C . LYS A 1 96 ? -19.743 14.413 5.768 1.00 98.38 96 LYS A C 1
ATOM 754 O O . LYS A 1 96 ? -20.812 14.788 5.305 1.00 98.38 96 LYS A O 1
ATOM 759 N N . ASP A 1 97 ? -19.443 14.512 7.058 1.00 98.44 97 ASP A N 1
ATOM 760 C CA . ASP A 1 97 ? -20.411 14.934 8.074 1.00 98.44 97 ASP A CA 1
ATOM 761 C C . ASP A 1 97 ? -20.689 16.445 8.016 1.00 98.44 97 ASP A C 1
ATOM 763 O O . ASP A 1 97 ? -21.826 16.866 8.218 1.00 98.44 97 ASP A O 1
ATOM 767 N N . GLU A 1 98 ? -19.668 17.261 7.738 1.00 98.50 98 GLU A N 1
ATOM 768 C CA . GLU A 1 98 ? -19.786 18.725 7.751 1.00 98.50 98 GLU A CA 1
ATOM 769 C C . GLU A 1 98 ? -20.115 19.312 6.371 1.00 98.50 98 GLU A C 1
ATOM 771 O O . GLU A 1 98 ? -20.727 20.378 6.293 1.00 98.50 98 GLU A O 1
ATOM 776 N N . PHE A 1 99 ? -19.734 18.628 5.284 1.00 98.31 99 PHE A N 1
ATOM 777 C CA . PHE A 1 99 ? -19.837 19.168 3.920 1.00 98.31 99 PHE A CA 1
ATOM 778 C C . 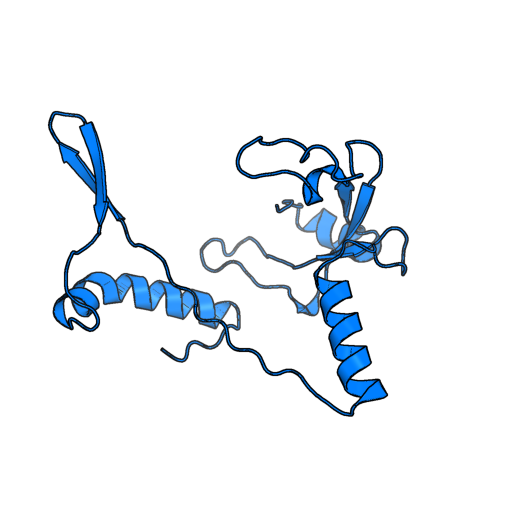PHE A 1 99 ? -20.537 18.240 2.914 1.00 98.31 99 PHE A C 1
ATOM 780 O O . PHE A 1 99 ? -20.685 18.621 1.756 1.00 98.31 99 PHE A O 1
ATOM 787 N N . ASP A 1 100 ? -20.958 17.036 3.319 1.00 98.31 100 ASP A N 1
ATOM 788 C CA 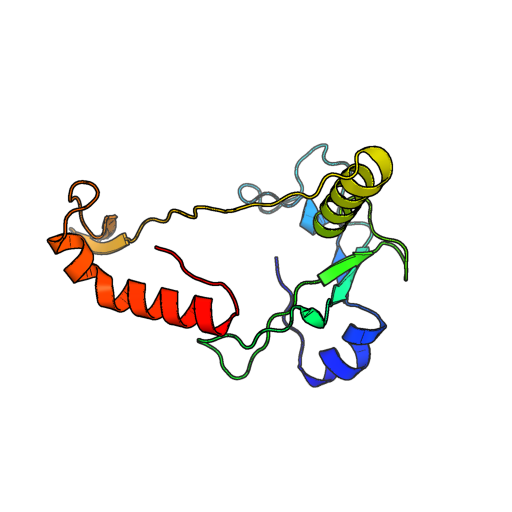. ASP A 1 100 ? -21.528 16.000 2.438 1.00 98.31 100 ASP A CA 1
ATOM 789 C C . ASP A 1 100 ? -20.601 15.571 1.276 1.00 98.31 100 ASP A C 1
ATOM 791 O O . ASP A 1 100 ? -21.041 15.033 0.259 1.00 98.31 100 ASP A O 1
ATOM 795 N N . LEU A 1 101 ? -19.284 15.759 1.429 1.00 98.44 101 LEU A N 1
ATOM 796 C CA . LEU A 1 101 ? -18.288 15.447 0.402 1.00 98.44 101 LEU A CA 1
ATOM 797 C C . LEU A 1 101 ? -17.690 14.045 0.570 1.00 98.44 101 LEU A C 1
ATOM 799 O O . LEU A 1 101 ? -17.504 13.543 1.679 1.00 98.44 101 LEU A O 1
ATOM 803 N N . VAL A 1 102 ? -17.333 13.422 -0.556 1.00 97.69 102 VAL A N 1
ATOM 804 C CA . VAL A 1 102 ? -16.599 12.149 -0.616 1.00 97.69 102 VAL A CA 1
ATOM 805 C C . VAL A 1 102 ? -15.328 12.350 -1.434 1.00 97.69 102 VAL A C 1
ATOM 807 O O . VAL A 1 102 ? -15.362 12.952 -2.505 1.00 97.69 102 VAL A O 1
ATOM 810 N N . VAL A 1 103 ? -14.204 11.837 -0.930 1.00 96.31 103 VAL A N 1
ATOM 811 C CA . VAL A 1 103 ? -12.910 11.906 -1.617 1.00 96.31 103 VAL A CA 1
ATOM 812 C C . VAL A 1 103 ? -12.750 10.699 -2.535 1.00 96.31 103 VAL A C 1
ATOM 814 O O . VAL A 1 103 ? -12.798 9.561 -2.072 1.00 96.31 103 VAL A O 1
ATOM 817 N N . ASN A 1 104 ? -12.493 10.958 -3.816 1.00 96.56 104 ASN A N 1
ATOM 818 C CA . ASN A 1 104 ? -12.002 9.967 -4.771 1.00 96.56 104 ASN A CA 1
ATOM 819 C C . ASN A 1 104 ? -10.541 10.293 -5.089 1.00 96.56 104 ASN A C 1
ATOM 821 O O . ASN A 1 104 ? -10.218 11.451 -5.349 1.00 96.56 104 ASN A O 1
ATOM 825 N N . ALA A 1 105 ? -9.665 9.290 -5.049 1.00 94.88 105 ALA A N 1
ATOM 826 C CA . ALA A 1 105 ? -8.236 9.463 -5.284 1.00 94.88 105 ALA A CA 1
ATOM 827 C C . ALA A 1 105 ? -7.709 8.391 -6.243 1.00 94.88 105 ALA A C 1
ATOM 829 O O . ALA A 1 105 ? -8.042 7.215 -6.096 1.00 94.88 105 ALA A O 1
ATOM 830 N N . GLY A 1 106 ? -6.867 8.816 -7.185 1.00 94.38 106 GLY A N 1
ATOM 831 C CA . GLY A 1 106 ? -6.033 7.961 -8.026 1.00 94.38 106 GLY A CA 1
ATOM 832 C C . GLY A 1 106 ? -4.561 8.273 -7.762 1.00 94.38 106 GLY A C 1
ATOM 833 O O . GLY A 1 106 ? -4.214 9.426 -7.503 1.00 94.38 106 GLY A O 1
ATOM 834 N N . PHE A 1 107 ? -3.710 7.248 -7.780 1.00 94.12 107 PHE A N 1
ATOM 835 C CA . PHE A 1 107 ? -2.270 7.388 -7.563 1.00 94.12 107 PHE A CA 1
ATOM 836 C C . PHE A 1 107 ? -1.520 6.871 -8.787 1.00 94.12 107 PHE A C 1
ATOM 838 O O . PHE A 1 107 ? -1.639 5.695 -9.126 1.00 94.12 107 PHE A O 1
ATOM 845 N N . GLU A 1 108 ? -0.715 7.731 -9.403 1.00 95.94 108 GLU A N 1
ATOM 846 C CA . GLU A 1 108 ? 0.205 7.361 -10.478 1.00 95.94 108 GLU A CA 1
ATOM 847 C C . GLU A 1 108 ? 1.582 7.091 -9.866 1.00 95.94 108 GLU A C 1
ATOM 849 O O . GLU A 1 108 ? 2.208 7.983 -9.292 1.00 95.94 108 GLU A O 1
ATOM 854 N N . ASN A 1 109 ? 2.022 5.831 -9.914 1.00 94.25 109 ASN A N 1
ATOM 855 C CA . ASN A 1 109 ? 3.305 5.414 -9.354 1.00 94.25 109 ASN A CA 1
ATOM 856 C C . ASN A 1 109 ? 4.307 5.165 -10.481 1.00 94.25 109 ASN A C 1
ATOM 858 O O . ASN A 1 109 ? 4.151 4.222 -11.254 1.00 94.25 109 ASN A O 1
ATOM 862 N N . GLU A 1 110 ? 5.364 5.969 -10.520 1.00 95.06 110 GLU A N 1
ATOM 863 C CA . GLU A 1 110 ? 6.482 5.802 -11.448 1.00 95.06 110 GLU A CA 1
ATOM 864 C C . GLU A 1 110 ? 7.673 5.133 -10.753 1.00 95.06 110 GLU A C 1
ATOM 866 O O . GLU A 1 110 ? 7.930 5.337 -9.563 1.00 95.06 110 GLU A O 1
ATOM 871 N N . PHE A 1 111 ? 8.426 4.328 -11.502 1.00 95.38 111 PHE A N 1
ATOM 872 C CA . PHE A 1 111 ? 9.634 3.672 -11.012 1.00 95.38 111 PHE A CA 1
ATOM 873 C C . PHE A 1 111 ? 10.666 3.509 -12.129 1.00 95.38 111 PHE A C 1
ATOM 875 O O . PHE A 1 111 ? 10.335 3.503 -13.312 1.00 95.38 111 PHE A O 1
ATOM 882 N N . TYR A 1 112 ? 11.932 3.346 -11.740 1.00 94.88 112 TYR A N 1
ATOM 883 C CA . TYR A 1 112 ? 13.028 3.077 -12.667 1.00 94.88 112 TYR A CA 1
ATOM 884 C C . TYR A 1 112 ? 13.323 1.582 -12.726 1.00 94.88 112 TYR A C 1
ATOM 886 O O . TYR A 1 112 ? 13.536 0.948 -11.690 1.00 94.88 112 TYR A O 1
ATOM 894 N N . LEU A 1 113 ? 13.415 1.039 -13.940 1.00 96.06 113 LEU A N 1
ATOM 895 C CA . LEU A 1 113 ? 14.008 -0.271 -14.172 1.00 96.06 113 LEU A CA 1
ATOM 896 C C . LEU A 1 113 ? 15.496 -0.095 -14.484 1.00 96.06 113 LEU A C 1
ATOM 898 O O . LEU A 1 113 ? 15.869 0.626 -15.412 1.00 96.06 113 LEU A O 1
ATOM 902 N N . LEU A 1 114 ? 16.348 -0.748 -13.698 1.00 96.31 114 LEU A N 1
ATOM 903 C CA . LEU A 1 114 ? 17.797 -0.739 -13.878 1.00 96.31 114 LEU A CA 1
ATOM 904 C C . LEU A 1 114 ? 18.283 -2.136 -14.253 1.00 96.31 114 LEU A C 1
ATOM 906 O O . LEU A 1 114 ? 17.701 -3.139 -13.840 1.00 96.31 114 LEU A O 1
ATOM 910 N N . LYS A 1 115 ? 19.389 -2.198 -14.991 1.00 94.62 115 LYS A N 1
ATOM 911 C CA . LYS A 1 115 ? 20.127 -3.436 -15.245 1.00 94.62 115 LYS A CA 1
ATOM 912 C C . LYS A 1 115 ? 21.560 -3.307 -14.757 1.00 94.62 115 LYS A C 1
ATOM 914 O O . LYS A 1 115 ? 22.167 -2.240 -14.852 1.00 94.62 115 LYS A O 1
ATOM 919 N N . SER A 1 116 ? 22.077 -4.414 -14.247 1.00 95.06 116 SER A N 1
ATOM 920 C CA . SER A 1 116 ? 23.477 -4.540 -13.870 1.00 95.06 116 SER A CA 1
ATOM 921 C C . SER A 1 116 ? 24.317 -4.856 -15.107 1.00 95.06 116 SER A C 1
ATOM 923 O O . SER A 1 116 ? 23.939 -5.690 -15.935 1.00 95.06 116 SER A O 1
ATOM 925 N N . ILE A 1 117 ? 25.445 -4.167 -15.247 1.00 94.69 117 ILE A N 1
ATOM 926 C CA . ILE A 1 117 ? 26.461 -4.420 -16.265 1.00 94.69 117 ILE A CA 1
ATOM 927 C C . ILE A 1 117 ? 27.838 -4.509 -15.606 1.00 94.69 117 ILE A C 1
ATOM 929 O O . ILE A 1 117 ? 28.115 -3.831 -14.620 1.00 94.69 117 ILE A O 1
ATOM 933 N N . ALA A 1 118 ? 28.727 -5.316 -16.183 1.00 94.94 118 ALA A N 1
ATOM 934 C CA . ALA A 1 118 ? 30.126 -5.351 -15.777 1.00 94.94 118 ALA A CA 1
ATOM 935 C C . ALA A 1 118 ? 30.955 -4.392 -16.647 1.00 94.94 118 ALA A C 1
ATOM 937 O O . ALA A 1 118 ? 31.034 -4.570 -17.864 1.00 94.94 118 ALA A O 1
ATOM 938 N N . ARG A 1 119 ? 31.610 -3.402 -16.034 1.00 91.69 119 ARG A N 1
ATOM 939 C CA . ARG A 1 119 ? 32.586 -2.511 -16.682 1.00 91.69 119 ARG A CA 1
ATOM 940 C C . ARG A 1 119 ? 33.872 -2.466 -15.879 1.00 91.69 119 ARG A C 1
ATOM 942 O O . ARG A 1 119 ? 33.850 -2.186 -14.691 1.00 91.69 119 ARG A O 1
ATOM 949 N N . GLU A 1 120 ? 34.996 -2.781 -16.522 1.00 91.56 120 GLU A N 1
ATOM 950 C CA . GLU A 1 120 ? 36.320 -2.804 -15.871 1.00 91.56 120 GLU A CA 1
ATOM 951 C C . GLU A 1 120 ? 36.365 -3.681 -14.597 1.00 91.56 120 GLU A C 1
ATOM 953 O O . GLU A 1 120 ? 37.041 -3.369 -13.619 1.00 91.56 120 GLU A O 1
ATOM 958 N N . GLY A 1 121 ? 35.591 -4.775 -14.573 1.00 90.94 121 GLY A N 1
ATOM 959 C CA . GLY A 1 121 ? 35.425 -5.639 -13.391 1.00 90.94 121 GLY A CA 1
ATOM 960 C C . GLY A 1 121 ? 34.537 -5.051 -12.280 1.00 90.94 121 GLY A C 1
ATOM 961 O O . GLY A 1 121 ? 34.321 -5.710 -11.267 1.00 90.94 121 GLY A O 1
ATOM 962 N N . LYS A 1 122 ? 34.052 -3.819 -12.473 1.00 92.81 122 LYS A N 1
ATOM 963 C CA . LYS A 1 122 ? 33.019 -3.063 -11.747 1.00 92.81 122 LYS A CA 1
ATOM 964 C C . LYS A 1 122 ? 31.603 -3.556 -12.043 1.00 92.81 122 LYS A C 1
ATOM 966 O O . LYS A 1 122 ? 31.250 -3.571 -13.218 1.00 92.81 122 LYS A O 1
ATOM 971 N N . GLU A 1 123 ? 30.778 -3.891 -11.051 1.00 95.50 123 GLU A N 1
ATOM 972 C CA . GLU A 1 123 ? 29.325 -3.913 -11.262 1.00 95.50 123 GLU A CA 1
ATOM 973 C C . GLU A 1 123 ? 28.799 -2.470 -11.290 1.00 95.50 123 GLU A C 1
ATOM 975 O O . GLU A 1 123 ? 29.027 -1.703 -10.352 1.00 95.50 123 GLU A O 1
ATOM 980 N N . GLU A 1 124 ? 28.107 -2.097 -12.364 1.00 95.75 124 GLU A N 1
ATOM 981 C CA . GLU A 1 124 ? 27.454 -0.799 -12.531 1.00 95.75 124 GLU A CA 1
ATOM 982 C C . GLU A 1 124 ? 25.964 -0.990 -12.828 1.00 95.75 124 GLU A C 1
ATOM 984 O O . GLU A 1 124 ? 25.585 -1.838 -13.635 1.00 95.75 124 GLU A O 1
ATOM 989 N N . TRP A 1 125 ? 25.114 -0.164 -12.214 1.00 96.25 125 TRP A N 1
ATOM 990 C CA . TRP A 1 125 ? 23.678 -0.130 -12.492 1.00 96.25 125 TRP A CA 1
ATOM 991 C C . TRP A 1 125 ? 23.367 0.998 -13.467 1.00 96.25 125 TRP A C 1
ATOM 993 O O . TRP A 1 125 ? 23.629 2.166 -13.182 1.00 96.25 125 TRP A O 1
ATOM 1003 N N . VAL A 1 126 ? 22.796 0.650 -14.615 1.00 96.12 126 VAL A N 1
ATOM 1004 C CA . VAL A 1 126 ? 22.407 1.602 -15.662 1.00 96.12 126 VAL A CA 1
ATOM 1005 C C . VAL A 1 126 ? 20.907 1.496 -15.943 1.00 96.12 126 VAL A C 1
ATOM 1007 O O . VAL A 1 126 ? 20.322 0.443 -15.665 1.00 96.12 126 VAL A O 1
ATOM 1010 N N . PRO A 1 127 ? 20.265 2.543 -16.497 1.00 95.81 127 PRO A N 1
ATOM 1011 C CA . PRO A 1 127 ? 18.891 2.445 -16.978 1.00 95.81 127 PRO A CA 1
ATOM 1012 C C . PRO A 1 127 ? 18.705 1.236 -17.898 1.00 95.81 127 PRO A C 1
ATOM 1014 O O . PRO A 1 127 ? 19.596 0.899 -18.690 1.00 95.81 127 PRO A O 1
ATOM 1017 N N . PHE A 1 128 ? 17.565 0.560 -17.769 1.00 94.88 128 PHE A N 1
ATOM 1018 C CA . PHE A 1 128 ? 17.238 -0.593 -18.604 1.00 94.88 128 PHE A CA 1
ATOM 1019 C C . PHE A 1 128 ? 17.284 -0.227 -20.094 1.00 94.88 128 PHE A C 1
ATOM 1021 O O . PHE A 1 128 ? 17.957 -0.911 -20.877 1.00 94.88 128 PHE A O 1
ATOM 1028 N N . ASP A 1 129 ? 16.676 0.907 -20.436 1.00 94.25 129 ASP A N 1
ATOM 1029 C CA . ASP A 1 129 ? 16.723 1.554 -21.739 1.00 94.25 129 ASP A CA 1
ATOM 1030 C C . ASP A 1 129 ? 16.909 3.079 -21.597 1.00 94.25 129 ASP A C 1
ATOM 1032 O O . ASP A 1 129 ? 16.929 3.635 -20.498 1.00 94.25 129 ASP A O 1
ATOM 1036 N N . SER A 1 130 ? 17.100 3.754 -22.728 1.00 95.25 130 SER A N 1
ATOM 1037 C CA . SER A 1 130 ? 17.232 5.214 -22.819 1.00 95.25 130 SER A CA 1
ATOM 1038 C C . SER A 1 130 ? 16.319 5.793 -23.902 1.00 95.25 130 SER A C 1
ATOM 1040 O O . SER A 1 130 ? 16.653 6.799 -24.533 1.00 95.25 130 SER A O 1
ATOM 1042 N N . SER A 1 131 ? 15.236 5.086 -24.219 1.00 95.81 131 SER A N 1
ATOM 1043 C CA . SER A 1 131 ? 14.317 5.480 -25.275 1.00 95.81 131 SER A CA 1
ATOM 1044 C C . SER A 1 131 ? 13.418 6.639 -24.818 1.00 95.81 131 SER A C 1
ATOM 1046 O O . SER A 1 131 ? 13.244 6.865 -23.618 1.00 95.81 131 SER A O 1
ATOM 1048 N N . PRO A 1 132 ? 12.854 7.422 -25.753 1.00 95.31 132 PRO A N 1
ATOM 1049 C CA . PRO A 1 132 ? 11.871 8.440 -25.409 1.00 95.31 132 PRO A CA 1
ATOM 1050 C C . PRO A 1 132 ? 10.589 7.832 -24.826 1.00 95.31 132 PRO A C 1
ATOM 1052 O O . PRO A 1 132 ? 10.235 6.688 -25.113 1.00 95.31 132 PRO A O 1
ATOM 1055 N N . TYR A 1 133 ? 9.845 8.645 -24.078 1.00 94.44 133 TYR A N 1
ATOM 1056 C CA . TYR A 1 133 ? 8.534 8.272 -23.551 1.00 94.44 133 TYR A CA 1
ATOM 1057 C C . TYR A 1 133 ? 7.596 7.763 -24.660 1.00 94.44 133 TYR A C 1
ATOM 1059 O O . TYR A 1 133 ? 7.473 8.389 -25.714 1.00 94.44 133 TYR A O 1
ATOM 1067 N N . GLY A 1 134 ? 6.927 6.634 -24.411 1.00 92.31 134 GLY A N 1
ATOM 1068 C CA . GLY A 1 134 ? 5.984 6.026 -25.356 1.00 92.31 134 GLY A CA 1
ATOM 1069 C C . GLY A 1 134 ? 6.626 5.235 -26.504 1.00 92.31 134 GLY A C 1
ATOM 1070 O O . GLY A 1 134 ? 5.942 4.921 -27.477 1.00 92.31 134 GLY A O 1
ATOM 1071 N N . CYS A 1 135 ? 7.921 4.906 -26.428 1.00 96.56 135 CYS A N 1
ATOM 1072 C CA . CYS A 1 135 ? 8.580 4.057 -27.420 1.00 96.56 135 CYS A CA 1
ATOM 1073 C C . CYS A 1 135 ? 8.041 2.615 -27.375 1.00 96.56 135 CYS A C 1
ATOM 1075 O O . CYS A 1 135 ? 8.221 1.906 -26.384 1.00 96.56 135 CYS A O 1
ATOM 1077 N N . SER A 1 136 ? 7.432 2.150 -28.471 1.00 96.38 136 SER A N 1
ATOM 1078 C CA . SER A 1 136 ? 6.867 0.796 -28.549 1.00 96.38 136 SER A CA 1
ATOM 1079 C C . SER A 1 136 ? 7.924 -0.299 -28.407 1.00 96.38 136 SER A C 1
ATOM 1081 O O . SER A 1 136 ? 7.672 -1.292 -27.741 1.00 96.38 136 SER A O 1
ATOM 1083 N N . ALA A 1 137 ? 9.122 -0.101 -28.965 1.00 95.75 137 ALA A N 1
ATOM 1084 C CA . ALA A 1 137 ? 10.201 -1.084 -28.858 1.00 95.75 137 ALA A CA 1
ATOM 1085 C C . ALA A 1 137 ? 10.660 -1.281 -27.403 1.00 95.75 137 ALA A C 1
ATOM 1087 O O . ALA A 1 137 ? 10.846 -2.410 -26.965 1.00 95.75 137 ALA A O 1
ATOM 1088 N N . ALA A 1 138 ? 10.774 -0.195 -26.630 1.00 95.44 138 ALA A N 1
ATOM 1089 C CA . ALA A 1 138 ? 11.119 -0.296 -25.213 1.00 95.44 138 ALA A CA 1
ATOM 1090 C C . ALA A 1 138 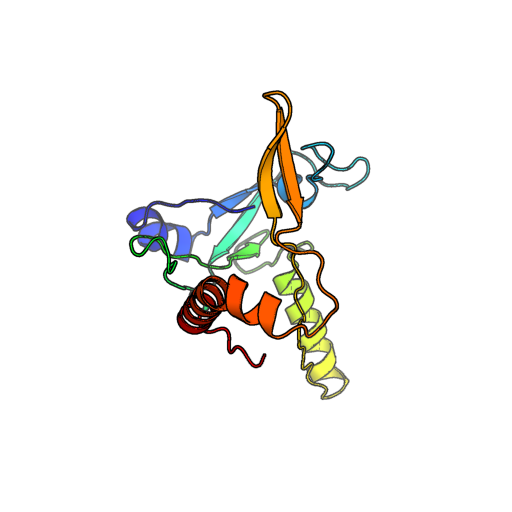? 9.989 -0.925 -24.389 1.00 95.44 138 ALA A C 1
ATOM 1092 O O . ALA A 1 138 ? 10.253 -1.694 -23.467 1.00 95.44 138 ALA A O 1
ATOM 1093 N N . PHE A 1 139 ? 8.728 -0.651 -24.743 1.00 94.94 139 PHE A N 1
ATOM 1094 C CA . PHE A 1 139 ? 7.599 -1.359 -24.146 1.00 94.94 139 PHE A CA 1
ATOM 1095 C C . PHE A 1 139 ? 7.674 -2.861 -24.427 1.00 94.94 139 PHE A C 1
ATOM 1097 O O . PHE A 1 139 ? 7.534 -3.643 -23.492 1.00 94.94 139 PHE A O 1
ATOM 1104 N N . ASP A 1 140 ? 7.920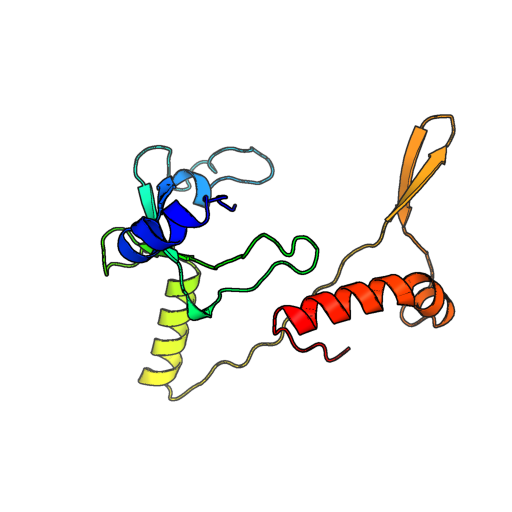 -3.271 -25.674 1.00 96.75 140 ASP A N 1
ATOM 1105 C CA . ASP A 1 140 ? 8.001 -4.685 -26.052 1.00 96.75 140 ASP A CA 1
ATOM 1106 C C . ASP A 1 140 ? 9.078 -5.419 -25.237 1.00 96.75 140 ASP A C 1
ATOM 1108 O O . ASP A 1 140 ? 8.795 -6.494 -24.695 1.00 96.75 140 ASP A O 1
ATOM 1112 N N . ASP A 1 141 ? 10.248 -4.792 -25.054 1.00 95.75 141 ASP A N 1
ATOM 1113 C CA . ASP A 1 141 ? 11.369 -5.321 -24.266 1.00 95.75 141 ASP A CA 1
ATOM 1114 C C . ASP A 1 141 ? 11.014 -5.549 -22.783 1.00 95.75 141 ASP A C 1
ATOM 1116 O O . ASP A 1 141 ? 11.447 -6.537 -22.183 1.00 95.75 141 ASP A O 1
ATOM 1120 N N . VAL A 1 142 ? 10.218 -4.659 -22.174 1.00 96.25 142 VAL A N 1
ATOM 1121 C CA . VAL A 1 142 ? 9.833 -4.734 -20.746 1.00 96.25 142 VAL A CA 1
ATOM 1122 C C . VAL A 1 142 ? 8.471 -5.416 -20.546 1.00 96.25 142 VAL A C 1
ATOM 1124 O O . VAL A 1 142 ? 8.106 -5.780 -19.426 1.00 96.25 142 VAL A O 1
ATOM 1127 N N . SER A 1 143 ? 7.713 -5.650 -21.619 1.00 96.50 143 SER A N 1
ATOM 1128 C CA . SER A 1 143 ? 6.329 -6.126 -21.554 1.00 96.50 143 SER A CA 1
ATOM 1129 C C . SER A 1 143 ? 6.124 -7.413 -20.741 1.00 96.50 143 SER A C 1
ATOM 1131 O O . SER A 1 143 ? 5.103 -7.486 -20.051 1.00 96.50 143 SER A O 1
ATOM 1133 N N . PRO A 1 144 ? 7.037 -8.413 -20.720 1.00 96.75 144 PRO A N 1
ATOM 1134 C CA . PRO A 1 144 ? 6.861 -9.586 -19.864 1.00 96.75 144 PRO A CA 1
ATOM 1135 C C . PRO A 1 144 ? 6.851 -9.223 -18.373 1.00 96.75 144 PRO A C 1
ATOM 1137 O O . PRO A 1 144 ? 5.968 -9.669 -17.643 1.00 96.75 144 PRO A O 1
ATOM 1140 N N . LEU A 1 145 ? 7.766 -8.347 -17.942 1.00 96.12 145 LEU A N 1
ATOM 1141 C CA . LEU A 1 145 ? 7.829 -7.863 -16.562 1.00 96.12 145 LEU A CA 1
ATOM 1142 C C . LEU A 1 145 ? 6.586 -7.041 -16.208 1.00 96.12 145 LEU A C 1
ATOM 1144 O O . LEU A 1 145 ? 6.002 -7.243 -15.144 1.00 96.12 145 LEU A O 1
ATOM 1148 N N . LEU A 1 146 ? 6.148 -6.145 -17.099 1.00 96.25 146 LEU A N 1
ATOM 1149 C CA . LEU A 1 146 ? 4.931 -5.361 -16.868 1.00 96.25 146 LEU A CA 1
ATOM 1150 C C . LEU A 1 146 ? 3.713 -6.275 -16.696 1.00 96.25 146 LEU A C 1
ATOM 1152 O O . LEU A 1 146 ? 2.932 -6.069 -15.774 1.00 96.25 146 LEU A O 1
ATOM 1156 N N . ARG A 1 147 ? 3.591 -7.343 -17.497 1.00 97.06 147 ARG A N 1
ATOM 1157 C CA . ARG A 1 147 ? 2.514 -8.339 -17.352 1.00 97.06 147 ARG A CA 1
ATOM 1158 C C . ARG A 1 147 ? 2.568 -9.071 -16.010 1.00 97.06 147 ARG A C 1
ATOM 1160 O O . ARG A 1 147 ? 1.514 -9.310 -15.420 1.00 97.06 147 ARG A O 1
ATOM 1167 N N . GLU A 1 148 ? 3.757 -9.416 -15.516 1.00 96.88 148 GLU A N 1
ATOM 1168 C CA . GLU A 1 148 ? 3.919 -10.013 -14.183 1.00 96.88 148 GLU A CA 1
ATOM 1169 C C . GLU A 1 148 ? 3.484 -9.048 -13.073 1.00 96.88 148 GLU A C 1
ATOM 1171 O O . GLU A 1 148 ? 2.722 -9.439 -12.184 1.00 96.88 148 GLU A O 1
ATOM 1176 N N . ILE A 1 149 ? 3.892 -7.777 -13.158 1.00 96.62 149 ILE A N 1
ATOM 1177 C CA . ILE A 1 149 ? 3.480 -6.721 -12.223 1.00 96.62 149 ILE A CA 1
ATOM 1178 C C . ILE A 1 149 ? 1.957 -6.550 -12.255 1.00 96.62 149 ILE A C 1
ATOM 1180 O O . ILE A 1 149 ? 1.316 -6.598 -11.204 1.00 96.62 149 ILE A O 1
ATOM 1184 N N . THR A 1 150 ? 1.356 -6.426 -13.443 1.00 96.81 150 THR A N 1
ATOM 1185 C CA . THR A 1 150 ? -0.099 -6.312 -13.611 1.00 96.81 150 THR A CA 1
ATOM 1186 C C . THR A 1 150 ? -0.821 -7.509 -12.997 1.00 96.81 150 THR A C 1
ATOM 1188 O O . THR A 1 150 ? -1.767 -7.331 -12.230 1.00 96.81 150 THR A O 1
ATOM 1191 N N . SER A 1 151 ? -0.352 -8.733 -13.265 1.00 96.12 151 SER A N 1
ATOM 1192 C CA . SER A 1 151 ? -0.945 -9.946 -12.696 1.00 96.12 151 SER A CA 1
ATOM 1193 C C . SER A 1 151 ? -0.850 -9.973 -11.169 1.00 96.12 151 SER A C 1
ATOM 1195 O O . SER A 1 151 ? -1.797 -10.403 -10.505 1.00 96.12 151 SER A O 1
ATOM 1197 N N . ALA A 1 152 ? 0.272 -9.528 -10.597 1.00 96.62 152 ALA A N 1
ATOM 1198 C CA . ALA A 1 152 ? 0.448 -9.451 -9.152 1.00 96.62 152 ALA A CA 1
ATOM 1199 C C . ALA A 1 152 ? -0.513 -8.422 -8.532 1.00 96.62 152 ALA A C 1
ATOM 1201 O O . ALA A 1 152 ? -1.226 -8.757 -7.584 1.00 96.62 152 ALA A O 1
ATOM 1202 N N . LEU A 1 153 ? -0.605 -7.218 -9.106 1.00 96.38 153 LEU A N 1
ATOM 1203 C CA . LEU A 1 153 ? -1.512 -6.158 -8.651 1.00 96.38 153 LEU A CA 1
ATOM 1204 C C . LEU A 1 153 ? -2.979 -6.604 -8.692 1.00 96.38 153 LEU A C 1
ATOM 1206 O O . LEU A 1 153 ? -3.679 -6.498 -7.680 1.00 96.38 153 LEU A O 1
ATOM 1210 N N . HIS A 1 154 ? -3.423 -7.201 -9.805 1.00 95.81 154 HIS A N 1
ATOM 1211 C CA . HIS A 1 154 ? -4.776 -7.756 -9.927 1.00 95.81 154 HIS A CA 1
ATOM 1212 C C . HIS A 1 154 ? -5.053 -8.819 -8.862 1.00 95.81 154 HIS A C 1
ATOM 1214 O O . HIS A 1 154 ? -6.094 -8.774 -8.209 1.00 95.81 154 HIS A O 1
ATOM 1220 N N . SER A 1 155 ? -4.112 -9.739 -8.621 1.00 94.81 155 SER A N 1
ATOM 1221 C CA . SER A 1 155 ? -4.279 -10.781 -7.595 1.00 94.81 155 SER A CA 1
ATOM 1222 C C . SER A 1 155 ? -4.356 -10.231 -6.162 1.00 94.81 155 SER A C 1
ATOM 1224 O O . SER A 1 155 ? -4.921 -10.875 -5.280 1.00 94.81 155 SER A O 1
ATOM 1226 N N . MET A 1 156 ? -3.845 -9.018 -5.932 1.00 95.38 156 MET A N 1
ATOM 1227 C CA . MET A 1 156 ? -3.947 -8.298 -4.660 1.00 95.38 156 MET A CA 1
ATOM 1228 C C . MET A 1 156 ? -5.184 -7.384 -4.577 1.00 95.38 156 MET A C 1
ATOM 1230 O O . MET A 1 156 ? -5.410 -6.734 -3.552 1.00 95.38 156 MET A O 1
ATOM 1234 N N . GLY A 1 157 ? -6.025 -7.367 -5.615 1.00 94.56 157 GLY A N 1
ATOM 1235 C CA . GLY A 1 157 ? -7.248 -6.566 -5.682 1.00 94.56 157 GLY A CA 1
ATOM 1236 C C . GLY A 1 157 ? -7.016 -5.102 -6.056 1.00 94.56 157 GLY A C 1
ATOM 1237 O O . GLY A 1 157 ? -7.852 -4.265 -5.727 1.00 94.56 157 GLY A O 1
ATOM 1238 N N . ILE A 1 158 ? -5.892 -4.789 -6.705 1.00 95.44 158 ILE A N 1
ATOM 1239 C CA . ILE A 1 158 ? -5.597 -3.457 -7.238 1.00 95.44 158 ILE A CA 1
ATOM 1240 C C . ILE A 1 158 ? -5.923 -3.480 -8.737 1.00 95.44 158 ILE A C 1
ATOM 1242 O O . ILE A 1 158 ? -5.234 -4.185 -9.479 1.00 95.44 158 ILE A O 1
ATOM 1246 N N . PRO A 1 159 ? -6.970 -2.772 -9.201 1.00 94.44 159 PRO A N 1
ATOM 1247 C CA . PRO A 1 159 ? -7.248 -2.663 -10.627 1.00 94.44 159 PRO A CA 1
ATOM 1248 C C . PRO A 1 159 ? -6.129 -1.870 -11.312 1.00 94.44 159 PRO A C 1
ATOM 1250 O O . PRO A 1 159 ? -5.617 -0.899 -10.760 1.00 94.44 159 PRO A O 1
ATOM 1253 N N . VAL A 1 160 ? -5.750 -2.306 -12.510 1.00 94.94 160 VAL A N 1
ATOM 1254 C CA . VAL A 1 160 ? -4.738 -1.644 -13.344 1.00 94.94 160 VAL A CA 1
ATOM 1255 C C . VAL A 1 160 ? -5.447 -1.110 -14.577 1.00 94.94 160 VAL A C 1
ATOM 1257 O O . VAL A 1 160 ? -6.113 -1.885 -15.266 1.00 94.94 160 VAL A O 1
ATOM 1260 N N . GLU A 1 161 ? -5.330 0.194 -14.811 1.00 94.38 161 GLU A N 1
ATOM 1261 C CA . GLU A 1 161 ? -5.979 0.890 -15.930 1.00 94.38 161 GLU A CA 1
ATOM 1262 C C . GLU A 1 161 ? -5.029 1.129 -17.112 1.00 94.38 161 GLU A C 1
ATOM 1264 O O . GLU A 1 161 ? -5.485 1.141 -18.256 1.00 94.38 161 GLU A O 1
ATOM 1269 N N . GLN A 1 162 ? -3.727 1.277 -16.840 1.00 88.12 162 GLN A N 1
ATOM 1270 C CA . GLN A 1 162 ? -2.671 1.554 -17.815 1.00 88.12 162 GLN A CA 1
ATOM 1271 C C . GLN A 1 162 ? -1.401 0.766 -17.487 1.00 88.12 162 GLN A C 1
ATOM 1273 O O . GLN A 1 162 ? -1.116 0.587 -16.280 1.00 88.12 162 GLN A O 1
#

Secondary structure (DSSP, 8-state):
------HHHIIIIIHHH-EEEEGGGGSB-TTTSSBPTTSS--SS-EEEEEE-GGG-EEETTEEEEEE--EEEEEETTEE-TT-HHHHHHHHHHHHHHHH--------------EEEEEETTEEEEEES--PPTT-HHHHHHHHHHHHHHHHHHHHTT-----

InterPro domains:
  IPR008146 Glutamine synthetase, catalytic domain [PF00120] (82-162)
  IPR008146 Glutamine synthetase, catalytic domain [PS51987] (84-162)
  IPR014746 Glutamine synthetase/guanido kinase, catalytic domain [SSF55931] (81-162)
  IPR036651 Glutamine synthetase, N-terminal domain superfamily [G3DSA:3.10.20.70] (2-77)

Radius of gyration: 21.02 Å; chains: 1; bounding box: 58×39×54 Å

pLDDT: mean 93.91, std 4.21, range [67.81, 98.5]